Protein AF-I2CQC1-F1 (afdb_monomer)

Radius of gyration: 15.33 Å; Cα contacts (8 Å, |Δi|>4): 199; chains: 1; bounding box: 36×42×45 Å

Foldseek 3Di:
DDDPPPDDDDPDDDPDPPDPFDPQDPDPDKDKDWDFDPPDDPPPDDAQQQQRGWIQIQNACFIHHHRPDGPDRQGGHDDPPKDKAWDADPVQQFIWMDINNHTRDTRDRHDDPPPVVD

Nearest PDB structures (foldseek):
  4uwa-assembly1_B  TM=8.684E-01  e=1.636E-03  Oryctolagus cuniculus
  4uwe-assembly1_A  TM=8.683E-01  e=1.739E-03  Oryctolagus cuniculus
  5f6k-assembly1_A  TM=8.125E-01  e=3.388E-03  Homo sapiens
  5f6l-assembly1_B  TM=8.017E-01  e=7.015E-03  Homo sapiens
  6kiw-assembly1_T  TM=7.794E-01  e=1.073E-02  Homo sapiens

Structure (mmCIF, N/CA/C/O backbone):
data_AF-I2CQC1-F1
#
_entry.id   AF-I2CQC1-F1
#
loop_
_atom_site.group_PDB
_atom_site.id
_atom_site.type_symbol
_atom_site.label_atom_id
_atom_site.label_alt_id
_atom_site.label_comp_id
_atom_site.label_asym_id
_atom_site.label_entity_id
_atom_site.label_seq_id
_atom_site.pdbx_PDB_ins_code
_atom_site.Cartn_x
_atom_site.Cartn_y
_atom_site.Cartn_z
_atom_site.occupancy
_atom_site.B_iso_or_equiv
_atom_site.auth_seq_id
_atom_site.auth_comp_id
_atom_site.auth_asym_id
_atom_site.auth_atom_id
_atom_site.pdbx_PDB_model_num
ATOM 1 N N . GLU A 1 1 ? 22.953 26.248 -0.666 1.00 44.53 1 GLU A N 1
ATOM 2 C CA . GLU A 1 1 ? 21.492 26.273 -0.835 1.00 44.53 1 GLU A CA 1
ATOM 3 C C . GLU A 1 1 ? 21.022 25.052 -0.080 1.00 44.53 1 GLU A C 1
ATOM 5 O O . GLU A 1 1 ? 21.361 23.947 -0.474 1.00 44.53 1 GLU A O 1
ATOM 10 N N . GLU A 1 2 ? 20.550 25.279 1.142 1.00 47.78 2 GLU A N 1
ATOM 11 C CA . GLU A 1 2 ? 20.202 24.222 2.092 1.00 47.78 2 GLU A CA 1
ATOM 12 C C . GLU A 1 2 ? 18.808 23.725 1.708 1.00 47.78 2 GLU A C 1
ATOM 14 O O . GLU A 1 2 ? 17.884 24.528 1.591 1.00 47.78 2 GLU A O 1
ATOM 19 N N . GLU A 1 3 ? 18.699 22.434 1.403 1.00 53.38 3 GLU A N 1
ATOM 20 C CA . GLU A 1 3 ? 17.431 21.786 1.090 1.00 53.38 3 GLU A CA 1
ATOM 21 C C . GLU A 1 3 ? 16.609 21.738 2.381 1.00 53.38 3 GLU A C 1
ATOM 23 O O . GLU A 1 3 ? 17.015 21.133 3.374 1.00 53.38 3 GLU A O 1
ATOM 28 N N . GLU A 1 4 ? 15.490 22.460 2.389 1.00 53.34 4 GLU A N 1
ATOM 29 C CA . GLU A 1 4 ? 14.488 22.364 3.442 1.00 53.34 4 GLU A CA 1
ATOM 30 C C . GLU A 1 4 ? 13.893 20.956 3.362 1.00 53.34 4 GLU A C 1
ATOM 32 O O . GLU A 1 4 ? 13.088 20.680 2.483 1.00 53.34 4 GLU A O 1
ATOM 37 N N . GLU A 1 5 ? 14.327 20.043 4.236 1.00 57.91 5 GLU A N 1
ATOM 38 C CA . GLU A 1 5 ? 13.602 18.795 4.460 1.00 57.91 5 GLU A CA 1
ATOM 39 C C . GLU A 1 5 ? 12.271 19.159 5.120 1.00 57.91 5 GLU A C 1
ATOM 41 O O . GLU A 1 5 ? 12.214 19.526 6.298 1.00 57.91 5 GLU A O 1
ATOM 46 N N . ASP A 1 6 ? 11.200 19.120 4.335 1.00 53.03 6 ASP A N 1
ATOM 47 C CA . ASP A 1 6 ? 9.825 19.327 4.758 1.00 53.03 6 ASP A CA 1
ATOM 48 C C . ASP A 1 6 ? 9.495 18.325 5.875 1.00 53.03 6 ASP A C 1
ATOM 50 O O . ASP A 1 6 ? 9.180 17.156 5.648 1.00 53.03 6 ASP A O 1
ATOM 54 N N . GLY A 1 7 ? 9.639 18.807 7.112 1.00 48.91 7 GLY A N 1
ATOM 55 C CA . GLY A 1 7 ? 9.499 18.062 8.355 1.00 48.91 7 GLY A CA 1
ATOM 56 C C . GLY A 1 7 ? 8.092 17.514 8.543 1.00 48.91 7 GLY A C 1
ATOM 57 O O . GLY A 1 7 ? 7.267 18.096 9.248 1.00 48.91 7 GLY A O 1
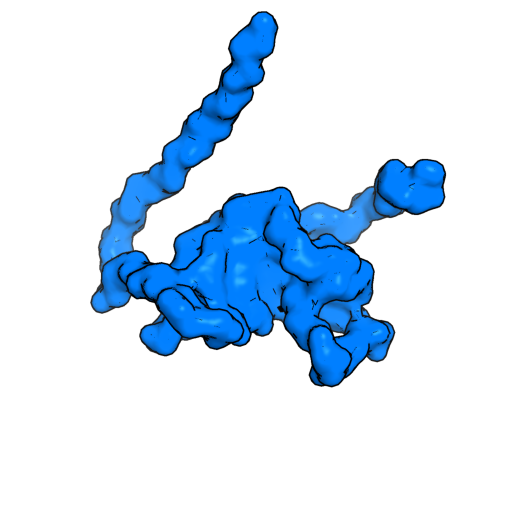ATOM 58 N N . TRP A 1 8 ? 7.824 16.368 7.924 1.00 50.75 8 TRP A N 1
ATOM 59 C CA . TRP A 1 8 ? 6.675 15.541 8.244 1.00 50.75 8 TRP A CA 1
ATOM 60 C C . TRP A 1 8 ? 6.824 15.012 9.673 1.00 50.75 8 TRP A C 1
ATOM 62 O O . TRP A 1 8 ? 7.564 14.062 9.936 1.00 50.75 8 TRP A O 1
ATOM 72 N N . GLU A 1 9 ? 6.110 15.635 10.607 1.00 46.19 9 GLU A N 1
ATOM 73 C CA . GLU A 1 9 ? 5.906 15.075 11.937 1.00 46.19 9 GLU A CA 1
ATOM 74 C C . GLU A 1 9 ? 4.766 14.045 11.875 1.00 46.19 9 GLU A C 1
ATOM 76 O O . GLU A 1 9 ? 3.697 14.344 11.329 1.00 46.19 9 GLU A O 1
ATOM 81 N N . PRO A 1 10 ? 4.953 12.824 12.410 1.00 46.78 10 PRO A N 1
ATOM 82 C CA . PRO A 1 10 ? 3.872 11.853 12.470 1.00 46.78 10 PRO A CA 1
ATOM 83 C C . PRO A 1 10 ? 2.712 12.419 13.305 1.00 46.78 10 PRO A C 1
ATOM 85 O O . PRO A 1 10 ? 2.952 13.158 14.266 1.00 46.78 10 PRO A O 1
ATOM 88 N N . PRO A 1 11 ? 1.451 12.078 12.979 1.00 46.91 11 PRO A N 1
ATOM 89 C CA . PRO A 1 11 ? 0.317 12.514 13.778 1.00 46.91 11 PRO A CA 1
ATOM 90 C C . PRO A 1 11 ? 0.512 12.092 15.243 1.00 46.91 11 PRO A C 1
ATOM 92 O O . PRO A 1 11 ? 1.060 11.013 15.502 1.00 46.91 11 PRO A O 1
ATOM 95 N N . PRO A 1 12 ? 0.069 12.917 16.212 1.00 41.59 12 PRO A N 1
ATOM 96 C CA . PRO A 1 12 ? 0.110 12.534 17.614 1.00 41.59 12 PRO A CA 1
ATOM 97 C C . PRO A 1 12 ? -0.634 11.204 17.778 1.00 41.59 12 PRO A C 1
ATOM 99 O O . PRO A 1 12 ? -1.666 11.017 17.123 1.00 41.59 12 PRO A O 1
ATOM 102 N N . PRO A 1 13 ? -0.135 10.280 18.617 1.00 47.59 13 PRO A N 1
ATOM 103 C CA . PRO A 1 13 ? -0.789 8.997 18.803 1.00 47.59 13 PRO A CA 1
ATOM 104 C C . PRO A 1 13 ? -2.246 9.245 19.204 1.00 47.59 13 PRO A C 1
ATOM 106 O O . PRO A 1 13 ? -2.525 9.936 20.189 1.00 47.59 13 PRO A O 1
ATOM 109 N N . GLY A 1 14 ? -3.172 8.721 18.396 1.00 47.28 14 GLY A N 1
ATOM 110 C CA . GLY A 1 14 ? -4.580 8.620 18.761 1.00 47.28 14 GLY A CA 1
ATOM 111 C C . GLY A 1 14 ? -4.740 7.813 20.055 1.00 47.28 14 GLY A C 1
ATOM 112 O O . GLY A 1 14 ? -3.756 7.257 20.553 1.00 47.28 14 GLY A O 1
ATOM 113 N N . PRO A 1 15 ? -5.952 7.747 20.638 1.00 42.69 15 PRO A N 1
ATOM 114 C CA . PRO A 1 15 ? -6.195 6.894 21.797 1.00 42.69 15 PRO A CA 1
ATOM 115 C C . PRO A 1 15 ? -5.699 5.492 21.457 1.00 42.69 15 PRO A C 1
ATOM 117 O O . PRO A 1 15 ? -6.204 4.879 20.521 1.00 42.69 15 PRO A O 1
ATOM 120 N N . GLU A 1 16 ? -4.651 5.073 22.167 1.00 44.31 16 GLU A N 1
ATOM 121 C CA . GLU A 1 16 ? -3.839 3.904 21.859 1.00 44.31 16 GLU A CA 1
ATOM 122 C C . GLU A 1 16 ? -4.735 2.748 21.409 1.00 44.31 16 GLU A C 1
ATOM 124 O O . GLU A 1 16 ? -5.534 2.216 22.188 1.00 44.31 16 GLU A O 1
ATOM 129 N N . ALA A 1 17 ? -4.602 2.348 20.138 1.00 47.31 17 ALA A N 1
ATOM 130 C CA . ALA A 1 17 ? -4.959 0.992 19.768 1.00 47.31 17 ALA A CA 1
ATOM 131 C C . ALA A 1 17 ? -4.281 0.074 20.806 1.00 47.31 17 ALA A C 1
ATOM 133 O O . ALA A 1 17 ? -3.149 0.357 21.204 1.00 47.31 17 ALA A O 1
ATOM 134 N N . PRO A 1 18 ? -4.936 -0.992 21.294 1.00 44.53 18 PRO A N 1
ATOM 135 C CA . PRO A 1 18 ? -4.476 -1.781 22.448 1.00 44.53 18 PRO A CA 1
ATOM 136 C C . PRO A 1 18 ? -3.109 -2.475 22.263 1.00 44.53 18 PRO A C 1
ATOM 138 O O . PRO A 1 18 ? -2.662 -3.232 23.127 1.00 44.53 18 PRO A O 1
ATOM 141 N N . HIS A 1 19 ? -2.433 -2.213 21.151 1.00 43.06 19 HIS A N 1
ATOM 142 C CA . HIS A 1 19 ? -1.116 -2.679 20.787 1.00 43.06 19 HIS A CA 1
ATOM 143 C C . HIS A 1 19 ? -0.299 -1.432 20.411 1.00 43.06 19 HIS A C 1
ATOM 145 O O . HIS A 1 19 ? -0.637 -0.735 19.458 1.00 43.06 19 HIS A O 1
ATOM 151 N N . GLY A 1 20 ? 0.732 -1.105 21.204 1.00 44.28 20 GLY A N 1
ATOM 152 C CA . GLY A 1 20 ? 1.683 -0.028 20.885 1.00 44.28 20 GLY A CA 1
ATOM 153 C C . GLY A 1 20 ? 2.345 -0.230 19.510 1.00 44.28 20 GLY A C 1
ATOM 154 O O . GLY A 1 20 ? 2.129 -1.271 18.890 1.00 44.28 20 GLY A O 1
ATOM 155 N N . PRO A 1 21 ? 3.159 0.726 19.014 1.00 53.41 21 PRO A N 1
ATOM 156 C CA . PRO A 1 21 ? 3.754 0.617 17.683 1.00 53.41 21 PRO A CA 1
ATOM 157 C C . PRO A 1 21 ? 4.472 -0.727 17.542 1.00 53.41 21 PRO A C 1
ATOM 159 O O . PRO A 1 21 ? 5.292 -1.085 18.395 1.00 53.41 21 PRO A O 1
ATOM 162 N N . ALA A 1 22 ? 4.127 -1.483 16.494 1.00 54.09 22 ALA A N 1
ATOM 163 C CA . ALA A 1 22 ? 4.751 -2.768 16.229 1.00 54.09 22 ALA A CA 1
ATOM 164 C C . AL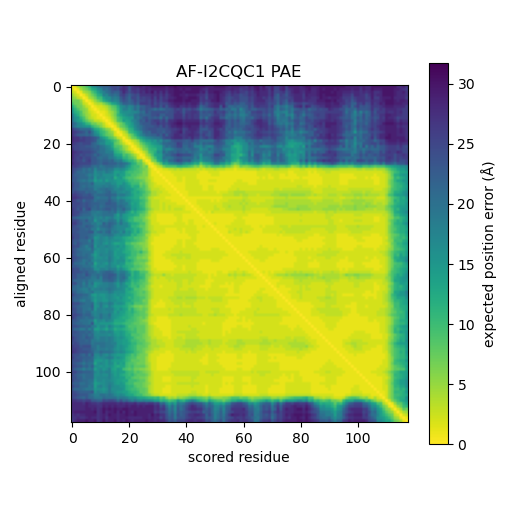A A 1 22 ? 6.279 -2.569 16.189 1.00 54.09 22 ALA A C 1
ATOM 166 O O . ALA A 1 22 ? 6.759 -1.637 15.534 1.00 54.09 22 ALA A O 1
ATOM 167 N N . PRO A 1 23 ? 7.068 -3.379 16.918 1.00 52.88 23 PRO A N 1
ATOM 168 C CA . PRO A 1 23 ? 8.516 -3.250 16.882 1.00 52.88 23 PRO A CA 1
ATOM 169 C C . PRO A 1 23 ? 9.006 -3.444 15.444 1.00 52.88 23 PRO A C 1
ATOM 171 O O . PRO A 1 23 ? 8.545 -4.357 14.758 1.00 52.88 23 PRO A O 1
ATOM 174 N N . LEU A 1 24 ? 9.956 -2.607 15.006 1.00 51.78 24 LEU A N 1
ATOM 175 C CA . LEU A 1 24 ? 10.655 -2.792 13.731 1.00 51.78 24 LEU A CA 1
ATOM 176 C C . LEU A 1 24 ? 11.147 -4.237 13.656 1.00 51.78 24 LEU A C 1
ATOM 178 O O . LEU A 1 24 ? 11.863 -4.686 14.552 1.00 51.78 24 LEU A O 1
ATOM 182 N N . ASN A 1 25 ? 10.732 -4.974 12.628 1.00 51.12 25 ASN A N 1
ATOM 183 C CA . ASN A 1 25 ? 11.083 -6.377 12.491 1.00 51.12 25 ASN A CA 1
ATOM 184 C C . ASN A 1 25 ? 12.544 -6.490 12.009 1.00 51.12 25 ASN A C 1
ATOM 186 O O . ASN A 1 25 ? 12.819 -6.153 10.862 1.00 51.12 25 ASN A O 1
ATOM 190 N N . PRO A 1 26 ? 13.500 -6.974 12.829 1.00 45.62 26 PRO A N 1
ATOM 191 C CA . PRO A 1 26 ? 14.897 -7.103 12.409 1.00 45.62 26 PRO A CA 1
ATOM 192 C C . PRO A 1 26 ? 15.127 -8.287 11.453 1.00 45.62 26 PRO A C 1
ATOM 194 O O . PRO A 1 26 ? 16.255 -8.527 11.025 1.00 45.62 26 PRO A O 1
ATOM 197 N N . SER A 1 27 ? 14.085 -9.067 11.147 1.00 53.59 27 SER A N 1
ATOM 198 C CA . SER A 1 27 ? 14.122 -10.111 10.124 1.00 53.59 27 SER A CA 1
ATOM 199 C C . SER A 1 27 ? 13.606 -9.566 8.791 1.00 53.59 27 SER A C 1
ATOM 201 O O . SER A 1 27 ? 12.670 -8.775 8.787 1.00 53.59 27 SER A O 1
ATOM 203 N N . ASN A 1 28 ? 14.153 -10.046 7.664 1.00 62.53 28 ASN A N 1
ATOM 204 C CA . ASN A 1 28 ? 13.677 -9.793 6.285 1.00 62.53 28 ASN A CA 1
ATOM 205 C C . ASN A 1 28 ? 12.237 -10.308 6.015 1.00 62.53 28 ASN A C 1
ATOM 207 O O . ASN A 1 28 ? 11.883 -10.646 4.888 1.00 62.53 28 ASN A O 1
ATOM 211 N N . ASN A 1 29 ? 11.408 -10.442 7.047 1.00 83.00 29 ASN A N 1
ATOM 212 C CA . ASN A 1 29 ? 10.041 -10.908 6.949 1.00 83.00 29 ASN A CA 1
ATOM 213 C C . ASN A 1 29 ? 9.132 -9.690 6.778 1.00 83.00 29 ASN A C 1
ATOM 215 O O . ASN A 1 29 ? 8.852 -8.972 7.740 1.00 83.00 29 ASN A O 1
ATOM 219 N N . CYS A 1 30 ? 8.667 -9.495 5.550 1.00 91.44 30 CYS A N 1
ATOM 220 C CA . CYS A 1 30 ? 7.689 -8.481 5.194 1.00 91.44 30 CYS A CA 1
ATOM 221 C C . CYS A 1 30 ? 6.372 -9.150 4.784 1.00 91.44 30 CYS A C 1
ATOM 223 O O . CYS A 1 30 ? 6.357 -10.166 4.082 1.00 91.44 30 CYS A O 1
ATOM 225 N N . VAL A 1 31 ? 5.261 -8.569 5.224 1.00 95.88 31 VAL A N 1
ATOM 226 C CA . VAL A 1 31 ? 3.929 -8.797 4.669 1.00 95.88 31 VAL A CA 1
ATOM 227 C C . VAL A 1 31 ? 3.555 -7.545 3.885 1.00 95.88 31 VAL A C 1
ATOM 229 O O . VAL A 1 31 ? 3.736 -6.430 4.364 1.00 95.88 31 VAL A O 1
ATOM 232 N N . ALA A 1 32 ? 3.018 -7.727 2.682 1.00 97.25 32 ALA A N 1
ATOM 233 C CA . ALA A 1 32 ? 2.517 -6.634 1.863 1.00 97.25 32 ALA A CA 1
ATOM 234 C C . ALA A 1 32 ? 1.038 -6.860 1.542 1.00 97.25 32 ALA A C 1
ATOM 236 O O . ALA A 1 32 ? 0.642 -7.954 1.132 1.00 97.25 32 ALA A O 1
ATOM 237 N N . VAL A 1 33 ? 0.228 -5.817 1.708 1.00 98.31 33 VAL A N 1
ATOM 238 C CA . VAL A 1 33 ? -1.204 -5.813 1.379 1.00 98.31 33 VAL A CA 1
ATOM 239 C C . VAL A 1 33 ? -1.438 -4.799 0.268 1.00 98.31 33 VAL A C 1
ATOM 241 O O . VAL A 1 33 ? -0.881 -3.703 0.304 1.00 98.31 33 VAL A O 1
ATOM 244 N N . GLY A 1 34 ? -2.233 -5.153 -0.742 1.00 97.81 34 GLY A N 1
ATOM 245 C CA . GLY A 1 34 ? -2.306 -4.351 -1.955 1.00 97.81 34 GLY A CA 1
ATOM 246 C C . GLY A 1 34 ? -3.333 -4.795 -2.985 1.00 97.81 34 GLY A C 1
ATOM 247 O O . GLY A 1 34 ? -4.081 -5.751 -2.787 1.00 97.81 34 GLY A O 1
ATOM 248 N N . LEU A 1 35 ? -3.320 -4.084 -4.110 1.00 97.25 35 LEU A N 1
ATOM 249 C CA . LEU A 1 35 ? -4.095 -4.388 -5.309 1.00 97.25 35 LEU A CA 1
ATOM 250 C C . LEU A 1 35 ? -3.137 -4.772 -6.429 1.00 97.25 35 LEU A C 1
ATOM 252 O O . LEU A 1 35 ? -2.075 -4.170 -6.583 1.00 97.25 35 LEU A O 1
ATOM 256 N N . ALA A 1 36 ? -3.539 -5.741 -7.239 1.00 96.69 36 ALA A N 1
ATOM 257 C CA . ALA A 1 36 ? -2.792 -6.175 -8.405 1.00 96.69 36 ALA A CA 1
ATOM 258 C C . ALA A 1 36 ? -3.751 -6.450 -9.564 1.00 96.69 36 ALA A C 1
ATOM 260 O O . ALA A 1 36 ? -4.888 -6.882 -9.358 1.00 96.69 36 ALA A O 1
ATOM 261 N N . SER A 1 37 ? -3.292 -6.199 -10.786 1.00 95.12 37 SER A N 1
ATOM 262 C CA . SER A 1 37 ? -3.978 -6.685 -11.983 1.00 95.12 37 SER A CA 1
ATOM 263 C C . SER A 1 37 ? -3.639 -8.159 -12.240 1.00 95.12 37 SER A C 1
ATOM 265 O O . SER A 1 37 ? -2.720 -8.714 -11.640 1.00 95.12 37 SER A O 1
ATOM 267 N N . GLY A 1 38 ? -4.338 -8.786 -13.189 1.00 95.56 38 GLY A N 1
ATOM 268 C CA . GLY A 1 38 ? -4.073 -10.175 -13.578 1.00 95.56 38 GLY A CA 1
ATOM 269 C C . GLY A 1 38 ? -2.679 -10.432 -14.169 1.00 95.56 38 GLY A C 1
ATOM 270 O O . GLY A 1 38 ? -2.301 -11.589 -14.308 1.00 95.56 38 GLY A O 1
ATOM 271 N N . ASN A 1 39 ? -1.916 -9.384 -14.499 1.00 95.12 39 ASN A N 1
ATOM 272 C CA . ASN A 1 39 ? -0.568 -9.506 -15.060 1.00 95.12 39 ASN A CA 1
ATOM 273 C C . ASN A 1 39 ? 0.528 -9.639 -13.990 1.00 95.12 39 ASN A C 1
ATOM 275 O O . ASN A 1 39 ? 1.690 -9.827 -14.345 1.00 95.12 39 ASN A O 1
ATOM 279 N N . PHE A 1 40 ? 0.183 -9.524 -12.707 1.00 96.19 40 PHE A N 1
ATOM 280 C CA . PHE A 1 40 ? 1.166 -9.543 -11.631 1.00 96.19 40 PHE A CA 1
ATOM 281 C C . PHE A 1 40 ? 1.826 -10.927 -11.474 1.00 96.19 40 PHE A C 1
ATOM 283 O O . PHE A 1 40 ? 1.114 -11.933 -11.377 1.00 96.19 40 PHE A O 1
ATOM 290 N N . PRO A 1 41 ? 3.171 -11.008 -11.421 1.00 93.81 41 PRO A N 1
ATOM 291 C CA . PRO A 1 41 ? 3.875 -12.266 -11.196 1.00 93.81 41 PRO A CA 1
ATOM 292 C C . PRO A 1 41 ? 3.646 -12.775 -9.767 1.00 93.81 41 PRO A C 1
ATOM 294 O O . PRO A 1 41 ? 3.979 -12.111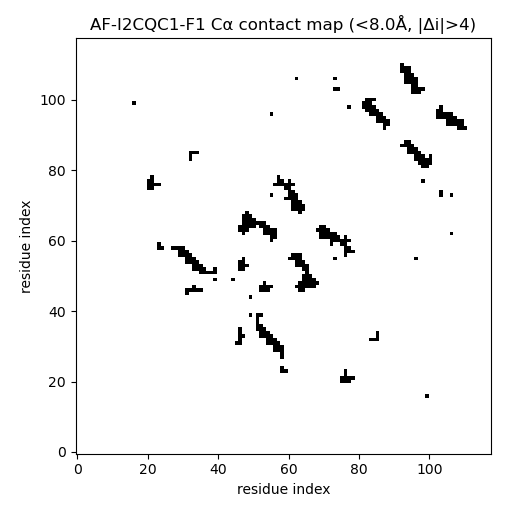 -8.792 1.00 93.81 41 PRO A O 1
ATOM 297 N N . LEU A 1 42 ? 3.110 -13.991 -9.637 1.00 94.25 42 LEU A N 1
ATOM 298 C CA . LEU A 1 42 ? 2.781 -14.586 -8.333 1.00 94.25 42 LEU A CA 1
ATOM 299 C C . LEU A 1 42 ? 3.997 -15.136 -7.567 1.00 94.25 42 LEU A C 1
ATOM 301 O O . LEU A 1 42 ? 3.875 -15.476 -6.393 1.00 94.25 42 LEU A O 1
ATOM 305 N N . GLU A 1 43 ? 5.158 -15.244 -8.216 1.00 93.81 43 GLU A N 1
ATOM 306 C CA . GLU A 1 43 ? 6.384 -15.798 -7.637 1.00 93.81 43 GLU A CA 1
ATOM 307 C C . GLU A 1 43 ? 7.539 -14.804 -7.763 1.00 93.81 43 GLU A C 1
ATOM 309 O O . GLU A 1 43 ? 7.709 -14.173 -8.802 1.00 93.81 43 GLU A O 1
ATOM 314 N N . GLY A 1 44 ? 8.360 -14.689 -6.716 1.00 90.25 44 GLY A N 1
ATOM 315 C CA . GLY A 1 44 ? 9.578 -13.869 -6.723 1.00 90.25 44 GLY A CA 1
ATOM 316 C C . GLY A 1 44 ? 9.369 -12.362 -6.528 1.00 90.25 44 GLY A C 1
ATOM 317 O O . GLY A 1 44 ? 10.356 -11.642 -6.407 1.00 90.25 44 GLY A O 1
ATOM 318 N N . TYR A 1 45 ? 8.121 -11.892 -6.446 1.00 94.69 45 TYR A N 1
ATOM 319 C CA . TYR A 1 45 ? 7.774 -10.481 -6.257 1.00 94.69 45 TYR A CA 1
ATOM 320 C C . TYR A 1 45 ? 6.808 -10.295 -5.089 1.00 94.69 45 TYR A C 1
ATOM 322 O O . TYR A 1 45 ? 5.894 -11.094 -4.885 1.00 94.69 45 TYR A O 1
ATOM 330 N N . MET A 1 46 ? 6.978 -9.199 -4.351 1.00 96.12 46 MET A N 1
ATOM 331 C CA . MET A 1 46 ? 5.951 -8.709 -3.435 1.00 96.12 46 MET A CA 1
ATOM 332 C C . MET A 1 46 ? 5.000 -7.757 -4.174 1.00 96.12 46 MET A C 1
ATOM 334 O O . MET A 1 46 ? 5.436 -7.055 -5.091 1.00 96.12 46 MET A O 1
ATOM 338 N N . PRO A 1 47 ? 3.713 -7.678 -3.787 1.00 97.69 47 PRO A N 1
ATOM 339 C CA . PRO A 1 47 ? 2.833 -6.610 -4.250 1.00 97.69 47 PRO A CA 1
ATOM 340 C C . PRO A 1 47 ? 3.512 -5.238 -4.126 1.00 97.69 47 PRO A C 1
ATOM 342 O O . PRO A 1 47 ? 4.171 -4.951 -3.127 1.00 97.69 47 PRO A O 1
ATOM 345 N N . GLY A 1 48 ? 3.374 -4.396 -5.147 1.00 97.31 48 GLY A N 1
ATOM 346 C CA . GLY A 1 48 ? 4.041 -3.097 -5.254 1.00 97.31 48 GLY A CA 1
ATOM 347 C C . GLY A 1 48 ? 5.422 -3.135 -5.921 1.00 97.31 48 GLY A C 1
ATOM 348 O O . GLY A 1 48 ? 5.896 -2.082 -6.336 1.00 97.31 48 GLY A O 1
ATOM 349 N N . TRP A 1 49 ? 6.052 -4.305 -6.090 1.00 96.69 49 TRP A N 1
ATOM 350 C CA . TRP A 1 49 ? 7.374 -4.421 -6.734 1.00 96.69 49 TRP A CA 1
ATOM 351 C C . TRP A 1 49 ? 7.342 -4.495 -8.260 1.00 96.69 49 TRP A C 1
ATOM 353 O O . TRP A 1 49 ? 8.392 -4.543 -8.897 1.00 96.69 49 TRP A O 1
ATOM 36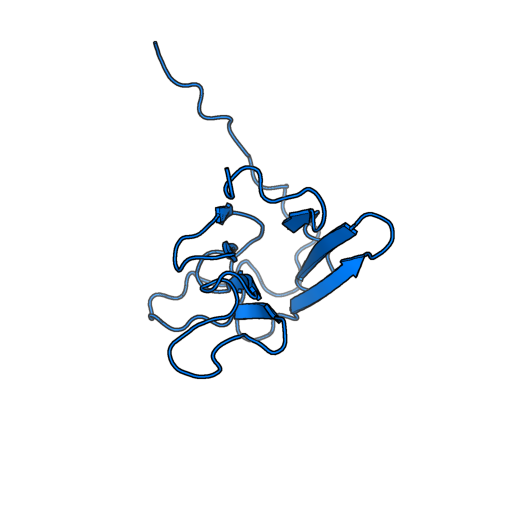3 N N . ASP A 1 50 ? 6.146 -4.501 -8.836 1.00 96.25 50 ASP A N 1
ATOM 364 C CA . ASP A 1 50 ? 5.907 -4.540 -10.272 1.00 96.25 50 ASP A CA 1
ATOM 365 C C . ASP A 1 50 ? 4.846 -3.501 -10.661 1.00 96.25 50 ASP A C 1
ATOM 367 O O . ASP A 1 50 ? 3.966 -3.162 -9.857 1.00 96.25 50 ASP A O 1
ATOM 371 N N . ALA A 1 51 ? 4.919 -3.005 -11.901 1.00 95.12 51 ALA A N 1
ATOM 372 C CA . ALA A 1 51 ? 4.052 -1.947 -12.433 1.00 95.12 51 ALA A CA 1
ATOM 373 C C . ALA A 1 51 ? 2.566 -2.324 -12.421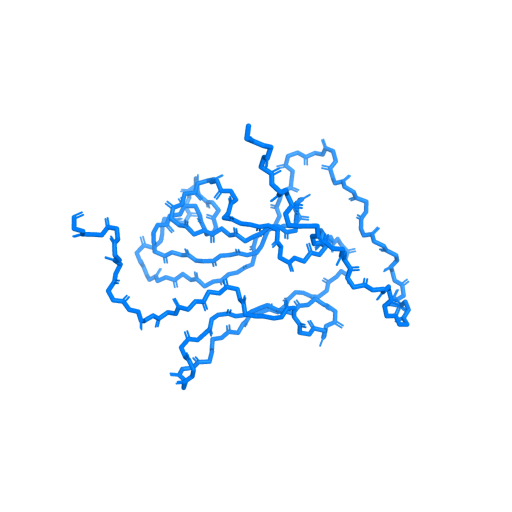 1.00 95.12 51 ALA A C 1
ATOM 375 O O . ALA A 1 51 ? 1.694 -1.459 -12.398 1.00 95.12 51 ALA A O 1
ATOM 376 N N . SER A 1 52 ? 2.254 -3.616 -12.377 1.00 96.19 52 SER A N 1
ATOM 377 C CA . SER A 1 52 ? 0.885 -4.113 -12.334 1.00 96.19 52 SER A CA 1
ATOM 378 C C . SER A 1 52 ? 0.272 -4.165 -10.925 1.00 96.19 52 SER A C 1
ATOM 380 O O . SER A 1 52 ? -0.821 -4.719 -10.766 1.00 96.19 52 SER A O 1
ATOM 382 N N . SER A 1 53 ? 0.940 -3.606 -9.904 1.00 97.75 53 SER A N 1
ATOM 383 C CA . SER A 1 53 ? 0.514 -3.699 -8.500 1.00 97.75 53 SER A CA 1
ATOM 384 C C . SER A 1 53 ? 0.846 -2.469 -7.641 1.00 97.75 53 SER A C 1
ATOM 386 O O . SER A 1 53 ? 1.776 -1.718 -7.930 1.00 97.75 53 SER A O 1
ATOM 388 N N . TYR A 1 54 ? 0.094 -2.293 -6.554 1.00 98.38 54 TYR A N 1
ATOM 389 C CA . TYR A 1 54 ? 0.262 -1.253 -5.530 1.00 98.38 54 TYR A CA 1
ATOM 390 C C . TYR A 1 54 ? 0.173 -1.894 -4.151 1.00 98.38 54 TYR A C 1
ATOM 392 O O . TYR A 1 54 ? -0.712 -2.727 -3.947 1.00 98.38 54 TYR A O 1
ATOM 400 N N . ALA A 1 55 ? 1.014 -1.499 -3.196 1.00 98.44 55 ALA A N 1
ATOM 401 C CA . ALA A 1 55 ? 0.988 -2.117 -1.870 1.00 98.44 55 ALA A CA 1
ATOM 402 C C . ALA A 1 55 ? 1.474 -1.225 -0.731 1.00 98.44 55 ALA A C 1
ATOM 404 O O . ALA A 1 55 ? 2.185 -0.250 -0.957 1.00 98.44 55 ALA A O 1
ATOM 405 N N . PHE A 1 56 ? 1.111 -1.627 0.484 1.00 98.62 56 PHE A N 1
ATOM 406 C CA . PHE A 1 56 ? 1.589 -1.126 1.769 1.00 98.62 56 PHE A CA 1
ATOM 407 C C . PHE A 1 56 ? 2.361 -2.244 2.483 1.00 98.62 56 PHE A C 1
ATOM 409 O O . PHE A 1 56 ? 1.839 -3.355 2.613 1.00 98.62 56 PHE A O 1
ATOM 416 N N . HIS A 1 57 ? 3.600 -1.981 2.897 1.00 97.88 57 HIS A N 1
ATOM 417 C CA . HIS A 1 57 ? 4.552 -2.979 3.405 1.00 97.88 57 HIS A CA 1
ATOM 418 C C . HIS A 1 57 ? 4.731 -2.867 4.922 1.00 97.88 57 HIS A C 1
ATOM 420 O O . HIS A 1 57 ? 4.749 -1.773 5.489 1.00 97.88 57 HIS A O 1
ATOM 426 N N . SER A 1 58 ? 4.809 -4.021 5.583 1.00 96.62 58 SER A N 1
ATOM 427 C CA . SER A 1 58 ? 4.752 -4.132 7.043 1.00 96.62 58 SER A CA 1
ATOM 428 C C . SER A 1 58 ? 6.048 -3.773 7.752 1.00 96.62 58 SER A C 1
ATOM 430 O O . SER A 1 58 ? 6.016 -3.360 8.906 1.00 96.62 58 SER A O 1
ATOM 432 N N . ASP A 1 59 ? 7.182 -4.002 7.097 1.00 94.31 59 ASP A N 1
ATOM 433 C CA . ASP A 1 59 ? 8.521 -3.868 7.666 1.00 94.31 59 ASP A CA 1
ATOM 434 C C . ASP A 1 59 ? 8.908 -2.407 7.898 1.00 94.31 59 ASP A C 1
ATOM 436 O O . ASP A 1 59 ? 9.577 -2.100 8.886 1.00 94.31 59 ASP A O 1
ATOM 440 N N . ASP A 1 60 ? 8.451 -1.509 7.025 1.00 93.38 60 ASP A N 1
ATOM 441 C CA . ASP A 1 60 ? 8.860 -0.109 7.041 1.00 93.38 60 ASP A CA 1
ATOM 442 C C . ASP A 1 60 ? 7.709 0.909 7.008 1.00 93.38 60 ASP A C 1
ATOM 444 O O . ASP A 1 60 ? 7.973 2.115 7.040 1.00 93.38 60 ASP A O 1
ATOM 448 N N . GLY A 1 61 ? 6.451 0.454 6.950 1.00 96.06 61 GLY A N 1
ATOM 449 C CA . GLY A 1 61 ? 5.288 1.344 6.874 1.00 96.06 61 GLY A CA 1
ATOM 450 C C . GLY A 1 61 ? 5.243 2.171 5.579 1.00 96.06 61 GLY A C 1
ATOM 451 O O . GLY A 1 61 ? 4.637 3.250 5.515 1.00 96.06 61 GLY A O 1
ATOM 452 N N . GLY A 1 62 ? 5.918 1.699 4.535 1.00 97.44 62 GLY A N 1
ATOM 453 C CA . GLY A 1 62 ? 5.997 2.331 3.232 1.00 97.44 62 GLY A CA 1
ATOM 454 C C . GLY A 1 62 ? 4.969 1.805 2.245 1.00 97.44 62 GLY A C 1
ATOM 455 O O . GLY A 1 62 ? 4.448 0.697 2.365 1.00 97.44 62 GLY A O 1
ATOM 456 N N . ILE A 1 63 ? 4.709 2.604 1.215 1.00 98.44 63 ILE A N 1
ATOM 457 C CA . ILE A 1 63 ? 3.934 2.179 0.046 1.00 98.44 63 ILE A CA 1
ATOM 458 C C . ILE A 1 63 ? 4.823 2.027 -1.185 1.00 98.44 63 ILE A C 1
ATOM 460 O O . ILE A 1 63 ? 5.797 2.760 -1.371 1.00 98.44 63 ILE A O 1
ATOM 464 N N . PHE A 1 64 ? 4.467 1.065 -2.030 1.00 98.25 64 PHE A N 1
ATOM 465 C CA . PHE A 1 64 ? 5.280 0.568 -3.135 1.00 98.25 64 PHE A CA 1
ATOM 466 C C . PHE A 1 64 ? 4.433 0.437 -4.403 1.00 98.25 64 PHE A C 1
ATOM 468 O O . PHE A 1 64 ? 3.266 0.037 -4.345 1.00 98.25 64 PHE A O 1
ATOM 475 N N . HIS A 1 65 ? 5.028 0.783 -5.543 1.00 97.62 65 HIS A N 1
ATOM 476 C CA . HIS A 1 65 ? 4.447 0.613 -6.873 1.00 97.62 65 HIS A CA 1
ATOM 477 C C . HIS A 1 65 ? 5.556 0.571 -7.930 1.00 97.62 65 HIS A C 1
ATOM 479 O O . HIS A 1 65 ? 6.462 1.408 -7.909 1.00 97.62 65 HIS A O 1
ATOM 485 N N . GLY A 1 66 ? 5.474 -0.369 -8.874 1.00 95.44 66 GLY A N 1
ATOM 486 C CA . GLY A 1 66 ? 6.373 -0.430 -10.029 1.00 95.44 66 GLY A CA 1
ATOM 487 C C . GLY A 1 66 ? 7.755 -1.014 -9.763 1.00 95.44 66 GLY A C 1
ATOM 488 O O . GLY A 1 66 ? 8.347 -1.589 -10.671 1.00 95.44 66 GLY A O 1
ATOM 489 N N . THR A 1 67 ? 8.281 -0.869 -8.547 1.00 93.31 67 THR A N 1
ATOM 490 C CA . THR A 1 67 ? 9.662 -1.231 -8.214 1.00 93.31 67 THR A CA 1
ATOM 491 C C . THR A 1 67 ? 9.773 -1.757 -6.788 1.00 93.31 67 THR A C 1
ATOM 493 O O . THR A 1 67 ? 8.936 -1.465 -5.936 1.00 93.31 67 THR A O 1
ATOM 496 N N . GLY A 1 68 ? 10.861 -2.474 -6.496 1.00 92.88 68 GLY A N 1
ATOM 497 C CA . GLY A 1 68 ? 11.226 -2.885 -5.135 1.00 92.88 68 GLY A C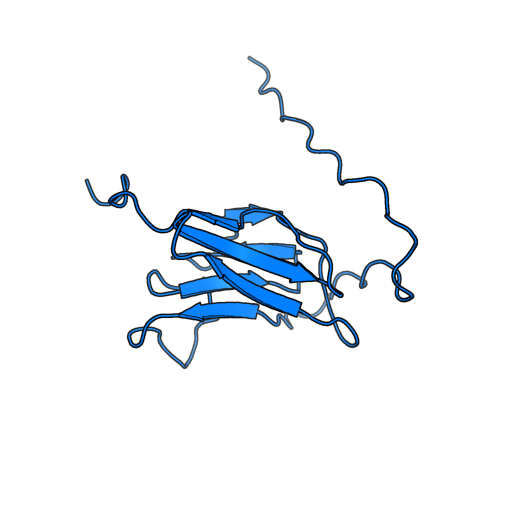A 1
ATOM 498 C C . GLY A 1 68 ? 11.638 -1.744 -4.196 1.00 92.88 68 GLY A C 1
ATOM 499 O O . GLY A 1 68 ? 12.145 -2.010 -3.111 1.00 92.88 68 GLY A O 1
ATOM 500 N N . ILE A 1 69 ? 11.479 -0.484 -4.611 1.00 93.88 69 ILE A N 1
ATOM 501 C CA . ILE A 1 69 ? 11.892 0.700 -3.861 1.00 93.88 69 ILE A CA 1
ATOM 502 C C . ILE A 1 69 ? 10.647 1.390 -3.304 1.00 93.88 69 ILE A C 1
ATOM 504 O O . ILE A 1 69 ? 9.678 1.644 -4.023 1.00 93.88 69 ILE A O 1
ATOM 508 N N . LYS A 1 70 ? 10.695 1.713 -2.009 1.00 96.19 70 LYS A N 1
ATOM 509 C CA . LYS A 1 70 ? 9.650 2.463 -1.311 1.00 96.19 70 LYS A CA 1
ATOM 510 C C . LYS A 1 70 ? 9.404 3.793 -2.014 1.00 96.19 70 LYS A C 1
ATOM 512 O O . LYS A 1 70 ? 10.337 4.565 -2.213 1.00 96.19 70 LYS A O 1
ATOM 517 N N . VAL A 1 71 ? 8.145 4.079 -2.334 1.00 96.94 71 VAL A N 1
ATOM 518 C CA . VAL A 1 71 ? 7.749 5.365 -2.925 1.00 96.94 71 VAL A CA 1
ATOM 519 C C . VAL A 1 71 ? 7.808 6.461 -1.866 1.00 96.94 71 VAL A C 1
ATOM 521 O O . VAL A 1 71 ? 8.387 7.515 -2.101 1.00 96.94 71 VAL A O 1
ATOM 524 N N . ARG A 1 72 ? 7.196 6.212 -0.702 1.00 96.94 72 ARG A N 1
ATOM 525 C CA . ARG A 1 72 ? 7.256 7.077 0.486 1.00 96.94 72 ARG A CA 1
ATOM 526 C C . ARG A 1 72 ? 6.798 6.327 1.734 1.00 96.94 72 ARG A C 1
ATOM 528 O O . ARG A 1 72 ? 6.123 5.300 1.625 1.00 96.94 72 ARG A O 1
ATOM 535 N N . TYR A 1 73 ? 7.123 6.871 2.903 1.00 96.44 73 TYR A N 1
ATOM 536 C CA . TYR A 1 73 ? 6.440 6.510 4.145 1.00 96.44 73 TYR A CA 1
ATOM 537 C C . TYR A 1 73 ? 4.969 6.911 4.065 1.00 96.44 73 TYR A C 1
ATOM 539 O O . TYR A 1 73 ? 4.622 7.923 3.450 1.00 96.44 73 TYR A O 1
ATOM 547 N N . TYR A 1 74 ? 4.105 6.095 4.652 1.00 97.38 74 TYR A N 1
ATOM 548 C CA . TYR A 1 74 ? 2.663 6.277 4.523 1.00 97.38 74 TYR A CA 1
ATOM 549 C C . TYR A 1 74 ? 1.907 5.977 5.818 1.00 97.38 74 TYR A C 1
ATOM 551 O O . TYR A 1 74 ? 0.975 6.698 6.156 1.00 97.38 74 TYR A O 1
ATOM 559 N N . GLY A 1 75 ? 2.335 4.966 6.569 1.00 95.19 75 GLY A N 1
ATOM 560 C CA . GLY A 1 75 ? 1.802 4.658 7.892 1.00 95.19 75 GLY A CA 1
ATOM 561 C C . GLY A 1 75 ? 2.886 4.089 8.797 1.00 95.19 75 GLY A C 1
ATOM 562 O O . GLY A 1 75 ? 4.049 4.001 8.407 1.00 95.19 75 GLY A O 1
ATOM 563 N N . SER A 1 76 ? 2.508 3.686 10.005 1.00 95.50 76 SER A N 1
ATOM 564 C CA . SER A 1 76 ? 3.414 2.930 10.871 1.00 95.50 76 SER A CA 1
ATOM 565 C C . SER A 1 76 ? 3.627 1.507 10.331 1.00 95.50 76 SER A C 1
ATOM 567 O O . SER A 1 76 ? 2.718 0.955 9.701 1.00 95.50 76 SER A O 1
ATOM 569 N N . PRO A 1 77 ? 4.789 0.886 10.605 1.00 95.94 77 PRO A N 1
ATOM 570 C CA . PRO A 1 77 ? 4.972 -0.557 10.464 1.00 95.94 77 PRO A CA 1
ATOM 571 C C . PRO A 1 77 ? 3.865 -1.338 11.186 1.00 95.94 77 PRO A C 1
ATOM 573 O O . PRO A 1 77 ? 3.317 -0.864 12.186 1.00 95.94 77 PRO A O 1
ATOM 576 N N . TYR A 1 78 ? 3.556 -2.537 10.696 1.00 95.31 78 TYR A N 1
ATOM 577 C CA . TYR A 1 78 ? 2.489 -3.388 11.233 1.00 95.31 78 TYR A CA 1
ATOM 578 C C . TYR A 1 78 ? 2.935 -4.848 11.348 1.00 95.31 78 TYR A C 1
ATOM 580 O O . TYR A 1 78 ? 3.929 -5.264 10.751 1.00 95.31 78 TYR A O 1
ATOM 588 N N . GLY A 1 79 ? 2.218 -5.648 12.134 1.00 95.19 79 GLY A N 1
ATOM 589 C CA . GLY A 1 79 ? 2.638 -7.012 12.437 1.00 95.19 79 GLY A CA 1
ATOM 590 C C . GLY A 1 79 ? 1.541 -7.916 13.000 1.00 95.19 79 GLY A C 1
ATOM 591 O O . GLY A 1 79 ? 0.349 -7.667 12.818 1.00 95.19 79 GLY A O 1
ATOM 592 N N . PRO A 1 80 ? 1.927 -9.028 13.653 1.00 94.75 80 PRO A N 1
ATOM 593 C CA . PRO A 1 80 ? 0.974 -9.977 14.215 1.00 94.75 80 PRO A CA 1
ATOM 594 C C . PRO A 1 80 ? -0.015 -9.304 15.176 1.00 94.75 80 PRO A C 1
ATOM 596 O O . PRO A 1 80 ? 0.389 -8.714 16.172 1.00 94.75 80 PRO A O 1
ATOM 599 N N . GLY A 1 81 ? -1.310 -9.453 14.894 1.00 94.69 81 GLY A N 1
ATOM 600 C CA . GLY A 1 81 ? -2.398 -8.859 15.678 1.00 94.69 81 GLY A CA 1
ATOM 601 C C . GLY A 1 81 ? -3.023 -7.623 15.031 1.00 94.69 81 GLY A C 1
ATOM 602 O O . GLY A 1 81 ? -4.185 -7.338 15.313 1.00 94.69 81 GLY A O 1
ATOM 603 N N . ASP A 1 82 ? -2.312 -6.959 14.118 1.00 97.06 82 ASP A N 1
ATOM 604 C CA . ASP A 1 82 ? -2.855 -5.828 13.371 1.00 97.06 82 ASP A CA 1
ATOM 605 C C . ASP A 1 82 ? -3.818 -6.277 12.265 1.00 97.06 82 ASP A C 1
ATOM 607 O O . ASP A 1 82 ? -3.652 -7.325 11.632 1.00 97.06 82 ASP A O 1
ATOM 611 N N . VAL A 1 83 ? -4.819 -5.440 11.994 1.00 98.12 83 VAL A N 1
ATOM 612 C CA . VAL A 1 83 ? -5.765 -5.616 10.887 1.00 98.12 83 VAL A CA 1
ATOM 613 C C . VAL A 1 83 ? -5.489 -4.568 9.819 1.00 98.12 83 VAL A C 1
ATOM 615 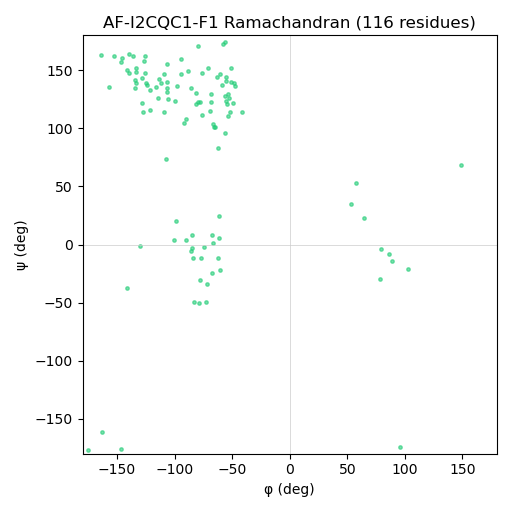O O . VAL A 1 83 ? -5.712 -3.378 10.041 1.00 98.12 83 VAL A O 1
ATOM 618 N N . VAL A 1 84 ? -5.054 -5.012 8.639 1.00 98.50 84 VAL A N 1
ATOM 619 C CA . VAL A 1 84 ? -4.759 -4.133 7.500 1.00 98.50 84 VAL A CA 1
ATOM 620 C C . VAL A 1 84 ? -5.851 -4.242 6.444 1.00 98.50 84 VAL A C 1
ATOM 622 O O . VAL A 1 84 ? -6.163 -5.334 5.967 1.00 98.50 84 VAL A O 1
ATOM 625 N N . GLY A 1 85 ? -6.428 -3.104 6.068 1.00 98.50 85 GLY A N 1
ATOM 626 C CA . GLY A 1 85 ? -7.374 -2.990 4.962 1.00 98.50 85 GLY A CA 1
ATOM 627 C C . GLY A 1 85 ? -6.757 -2.302 3.748 1.00 98.50 85 GLY A C 1
ATOM 628 O O . GLY A 1 85 ? -5.824 -1.511 3.862 1.00 98.50 85 GLY A O 1
ATOM 629 N N . CYS A 1 86 ? -7.311 -2.582 2.572 1.00 98.44 86 CYS A N 1
ATOM 630 C CA . CYS A 1 86 ? -6.977 -1.916 1.317 1.00 98.44 86 CYS A CA 1
ATOM 631 C C . CYS A 1 86 ? -8.274 -1.562 0.585 1.00 98.44 86 CYS A C 1
ATOM 633 O O . CYS A 1 86 ? -9.190 -2.385 0.518 1.00 98.44 86 CYS A O 1
ATOM 635 N N . GLY A 1 87 ? -8.360 -0.343 0.059 1.00 97.69 87 GLY A N 1
ATOM 636 C CA . GLY A 1 87 ? -9.532 0.160 -0.645 1.00 97.69 87 GLY A CA 1
ATOM 637 C C . GLY A 1 87 ? -9.175 0.863 -1.950 1.00 97.69 87 GLY A C 1
ATOM 638 O O . GLY A 1 87 ? -8.119 1.482 -2.071 1.00 97.69 87 GLY A O 1
ATOM 639 N N . LEU A 1 88 ? -10.090 0.771 -2.918 1.00 96.69 88 LEU A N 1
ATOM 640 C CA . LEU A 1 88 ? -10.078 1.523 -4.171 1.00 96.69 88 LEU A CA 1
ATOM 641 C C . LEU A 1 88 ? -11.370 2.334 -4.266 1.00 96.69 88 LEU A C 1
ATOM 643 O O . LEU A 1 88 ? -12.460 1.766 -4.370 1.00 96.69 88 LEU A O 1
ATOM 647 N N . ASP A 1 89 ? -11.247 3.655 -4.264 1.00 95.88 89 ASP A N 1
ATOM 648 C CA . ASP A 1 89 ? -12.349 4.553 -4.586 1.00 95.88 89 ASP A CA 1
ATOM 649 C C . ASP A 1 89 ? -12.345 4.825 -6.096 1.00 95.88 89 ASP A C 1
ATOM 651 O O . ASP A 1 89 ? -11.492 5.537 -6.627 1.00 95.88 89 ASP A O 1
ATOM 655 N N . TYR A 1 90 ? -13.319 4.258 -6.809 1.00 92.81 90 TYR A N 1
ATOM 656 C CA . TYR A 1 90 ? -13.472 4.445 -8.255 1.00 92.81 90 TYR A CA 1
ATOM 657 C C . TYR A 1 90 ? -13.868 5.871 -8.654 1.00 92.81 90 TYR A C 1
ATOM 659 O O . TYR A 1 90 ? -13.639 6.276 -9.796 1.00 92.81 90 TYR A O 1
ATOM 667 N N . ARG A 1 91 ? -14.496 6.630 -7.751 1.00 94.00 91 ARG A N 1
ATOM 668 C CA . ARG A 1 91 ? -14.971 7.987 -8.022 1.00 94.00 91 ARG A CA 1
ATOM 669 C C . ARG A 1 91 ? -13.824 8.981 -7.958 1.00 94.00 91 ARG A C 1
ATOM 671 O O . ARG A 1 91 ? -13.672 9.777 -8.884 1.00 94.00 91 ARG A O 1
ATOM 678 N N . SER A 1 92 ? -13.043 8.943 -6.882 1.00 94.44 92 SER A N 1
ATOM 679 C CA . SER A 1 92 ? -11.864 9.802 -6.718 1.00 94.44 92 SER A CA 1
ATOM 680 C C . SER A 1 92 ? -10.619 9.237 -7.401 1.00 94.44 92 SER A C 1
ATOM 682 O O . SER A 1 92 ? -9.638 9.967 -7.569 1.00 94.44 92 SER A O 1
ATOM 684 N N . LYS A 1 93 ? -10.688 7.973 -7.841 1.00 95.62 93 LYS A N 1
ATOM 685 C CA . LYS A 1 93 ? -9.584 7.208 -8.417 1.00 95.62 93 LYS A CA 1
ATOM 686 C C . LYS A 1 93 ? -8.413 7.127 -7.448 1.00 95.62 93 LYS A C 1
ATOM 688 O O . LYS A 1 93 ? -7.292 7.500 -7.782 1.00 95.62 93 LYS A O 1
ATOM 693 N N . GLU A 1 94 ? -8.677 6.683 -6.231 1.00 97.19 94 GLU A N 1
ATOM 694 C CA . GLU A 1 94 ? -7.683 6.634 -5.162 1.00 97.19 94 GLU A CA 1
ATOM 695 C C . GLU A 1 94 ? -7.549 5.229 -4.602 1.00 97.19 94 GLU A C 1
ATOM 697 O O . GLU A 1 94 ? -8.546 4.556 -4.349 1.00 97.19 94 GLU A O 1
ATOM 702 N N . ILE A 1 95 ? -6.309 4.815 -4.361 1.00 98.25 95 ILE A N 1
ATOM 703 C CA . ILE A 1 95 ? -6.010 3.670 -3.504 1.00 98.25 95 ILE A CA 1
ATOM 704 C C . ILE A 1 95 ? -5.661 4.211 -2.129 1.00 98.25 95 ILE A C 1
ATOM 706 O O . ILE A 1 95 ? -4.893 5.170 -2.010 1.00 98.25 95 ILE A O 1
ATOM 710 N N . PHE A 1 96 ? -6.195 3.570 -1.101 1.00 98.56 96 PHE A N 1
ATOM 711 C CA . PHE A 1 96 ? -5.905 3.867 0.293 1.00 98.56 96 PHE A CA 1
ATOM 712 C C . PHE A 1 96 ? -5.789 2.581 1.107 1.00 98.56 96 PHE A C 1
ATOM 714 O O . PHE A 1 96 ? -6.254 1.517 0.685 1.00 98.56 96 PHE A O 1
ATOM 721 N N . PHE A 1 97 ? -5.207 2.692 2.296 1.00 98.75 97 PHE A N 1
ATOM 722 C CA . PHE A 1 97 ? -5.142 1.596 3.252 1.00 98.75 97 PHE A CA 1
ATOM 723 C C . PHE A 1 97 ? -5.705 2.009 4.605 1.00 98.75 97 PHE A C 1
ATOM 725 O O . PHE A 1 97 ? -5.857 3.196 4.915 1.00 98.75 97 PHE A O 1
ATOM 732 N N . THR A 1 98 ? -6.029 0.999 5.402 1.00 98.62 98 THR A N 1
ATOM 733 C CA . THR A 1 98 ? -6.404 1.169 6.799 1.00 98.62 98 THR A CA 1
ATOM 734 C C . THR A 1 98 ? -5.535 0.295 7.687 1.00 98.62 98 THR A C 1
ATOM 736 O O . THR A 1 98 ? -5.137 -0.798 7.280 1.00 98.62 98 THR A O 1
ATOM 739 N N . LEU A 1 99 ? -5.263 0.760 8.903 1.00 98.19 99 LEU A N 1
ATOM 740 C CA . LEU A 1 99 ? -4.593 -0.020 9.940 1.00 98.19 99 LEU A CA 1
ATOM 741 C C . LEU A 1 99 ? -5.438 0.042 11.208 1.00 98.19 99 LEU A C 1
ATOM 743 O O . LEU A 1 99 ? -5.766 1.122 11.688 1.00 98.19 99 LEU A O 1
ATOM 747 N N . ASN A 1 100 ? -5.854 -1.119 11.710 1.00 97.81 100 ASN A N 1
ATOM 748 C CA . ASN A 1 100 ? -6.709 -1.255 12.893 1.00 97.81 100 ASN A CA 1
ATOM 749 C C . ASN A 1 100 ? -8.007 -0.430 12.812 1.00 97.81 100 ASN A C 1
ATOM 751 O O . ASN A 1 100 ? -8.522 0.069 13.808 1.00 97.81 100 ASN A O 1
ATOM 755 N N . GLY A 1 101 ? -8.557 -0.321 11.598 1.00 96.62 101 GLY A N 1
ATOM 756 C CA . GLY A 1 101 ? -9.781 0.430 11.311 1.00 96.62 101 GLY A CA 1
ATOM 757 C C . GLY A 1 101 ? -9.569 1.923 11.043 1.00 96.62 101 GLY A C 1
ATOM 758 O O . GLY A 1 101 ? -10.509 2.580 10.596 1.00 96.62 101 GLY A O 1
ATOM 759 N N . GLU A 1 102 ? -8.361 2.453 11.238 1.00 98.06 102 GLU A N 1
ATOM 760 C CA . GLU A 1 102 ? -8.044 3.853 10.955 1.00 98.06 102 GLU A CA 1
ATOM 761 C C . GLU A 1 102 ? -7.654 4.055 9.491 1.00 98.06 102 GLU A C 1
ATOM 763 O O . GLU A 1 102 ? -6.868 3.294 8.931 1.00 98.06 102 GLU A O 1
ATOM 768 N N . TYR A 1 103 ? -8.207 5.090 8.861 1.00 97.94 103 TYR A N 1
ATOM 769 C CA . TYR A 1 103 ? -7.876 5.487 7.494 1.00 97.94 103 TYR A CA 1
ATOM 770 C C . TYR A 1 103 ? -6.549 6.249 7.452 1.00 97.94 103 TYR A C 1
ATOM 772 O O . TYR A 1 103 ? -6.422 7.298 8.078 1.00 97.94 103 TYR A O 1
ATOM 780 N N . LEU A 1 104 ? -5.588 5.754 6.667 1.00 98.12 104 LEU A N 1
ATOM 781 C CA . LEU A 1 104 ? -4.221 6.290 6.619 1.00 98.12 104 LEU A CA 1
ATOM 782 C C . LEU A 1 104 ? -4.015 7.397 5.567 1.00 98.12 104 LEU A C 1
ATOM 784 O O . LEU A 1 104 ? -2.902 7.871 5.366 1.00 98.12 104 LEU A O 1
ATOM 788 N N . GLY A 1 105 ? -5.072 7.824 4.871 1.00 97.75 105 GLY A N 1
ATOM 789 C CA . GLY A 1 105 ? -4.971 8.818 3.797 1.00 97.75 105 GLY A CA 1
ATOM 790 C C . GLY A 1 105 ? -4.872 8.203 2.401 1.00 97.75 105 GLY A C 1
ATOM 791 O O . GLY A 1 105 ? -4.988 6.997 2.212 1.00 97.75 105 GLY A O 1
ATOM 792 N N . VAL A 1 106 ? -4.654 9.033 1.383 1.00 97.94 106 VAL A N 1
ATOM 793 C CA . VAL A 1 106 ? -4.529 8.562 -0.005 1.00 97.94 106 VAL A CA 1
ATOM 794 C C . VAL A 1 106 ? -3.125 8.007 -0.234 1.00 97.94 106 VAL A C 1
ATOM 796 O O . VAL A 1 106 ? -2.137 8.723 -0.072 1.00 97.94 106 VAL A O 1
ATOM 799 N N . ALA A 1 107 ? -3.023 6.745 -0.647 1.00 97.94 107 ALA A N 1
ATOM 800 C CA . ALA A 1 107 ? -1.753 6.123 -1.011 1.00 97.94 107 ALA A CA 1
ATOM 801 C C . ALA A 1 107 ? -1.370 6.457 -2.459 1.00 97.94 107 ALA A C 1
ATOM 803 O O . ALA A 1 107 ? -0.266 6.948 -2.715 1.00 97.94 107 ALA A O 1
ATOM 804 N N . PHE A 1 108 ? -2.301 6.271 -3.397 1.00 97.38 108 PHE A N 1
ATOM 805 C CA . PHE A 1 108 ? -2.065 6.487 -4.827 1.00 97.38 108 PHE A CA 1
ATOM 806 C C . PHE A 1 108 ? -3.274 7.112 -5.518 1.00 97.38 108 PHE A C 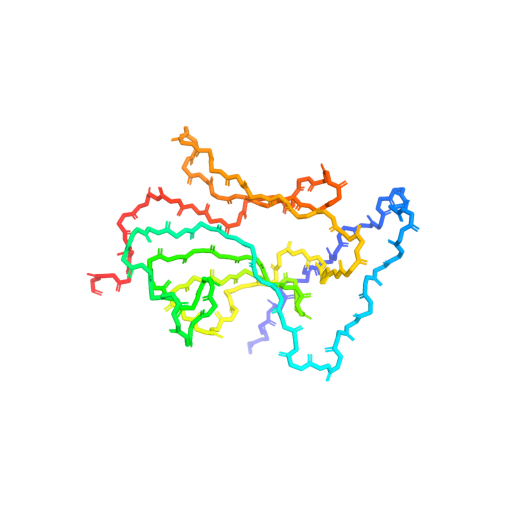1
ATOM 808 O O . PHE A 1 108 ? -4.414 6.840 -5.150 1.00 97.38 108 PHE A O 1
ATOM 815 N N . LYS A 1 109 ? -3.014 7.897 -6.567 1.00 95.06 109 LYS A N 1
ATOM 816 C CA . LYS A 1 109 ? -4.011 8.354 -7.542 1.00 95.06 109 LYS A CA 1
ATOM 817 C C . LYS A 1 109 ? -3.923 7.467 -8.784 1.00 95.06 109 LYS A C 1
ATOM 819 O O . LYS A 1 109 ? -2.865 7.367 -9.392 1.00 95.06 109 LYS A O 1
ATOM 824 N N . VAL A 1 110 ? -5.028 6.836 -9.165 1.00 84.94 110 VAL A N 1
ATOM 825 C CA . VAL A 1 110 ? -5.116 5.844 -10.245 1.00 84.94 110 VAL A CA 1
ATOM 826 C C . VAL A 1 110 ? -5.839 6.453 -11.442 1.00 84.94 110 VAL A C 1
ATOM 828 O O . VAL A 1 110 ? -7.006 6.176 -11.704 1.00 84.94 110 VAL A O 1
ATOM 831 N N . GLY A 1 111 ? -5.175 7.344 -12.172 1.00 69.44 111 GLY A N 1
ATOM 832 C CA . GLY A 1 111 ? -5.773 7.931 -13.372 1.00 69.44 111 GLY A CA 1
ATOM 833 C C . GLY A 1 111 ? -5.334 9.351 -13.675 1.00 69.44 111 GLY A C 1
ATOM 834 O O . GLY A 1 111 ? -6.150 10.266 -13.636 1.00 69.44 111 GLY A O 1
ATOM 835 N N . GLY A 1 112 ? -4.070 9.488 -14.043 1.00 52.56 112 GLY A N 1
ATOM 836 C CA . GLY A 1 112 ? -3.591 10.274 -15.178 1.00 52.56 112 GLY A CA 1
ATOM 837 C C . GLY A 1 112 ? -2.740 9.305 -16.005 1.00 52.56 112 GLY A C 1
ATOM 838 O O . GLY A 1 112 ? -2.327 8.281 -15.460 1.00 52.56 112 GLY A O 1
ATOM 839 N N . GLY A 1 113 ? -2.523 9.546 -17.299 1.00 44.34 113 GLY A N 1
ATOM 840 C CA . GLY A 1 113 ? -1.460 8.812 -17.996 1.00 44.34 113 GLY A CA 1
ATOM 841 C C . GLY A 1 113 ? -0.174 8.931 -17.178 1.00 44.34 113 GLY A C 1
ATOM 842 O O . GLY A 1 113 ? 0.056 9.984 -16.582 1.00 44.34 113 GLY A O 1
ATOM 843 N N . ASP A 1 114 ? 0.593 7.850 -17.076 1.00 48.00 114 ASP A N 1
ATOM 844 C CA . ASP A 1 114 ? 1.904 7.885 -16.442 1.00 48.00 114 ASP A CA 1
ATOM 845 C C . ASP A 1 114 ? 2.701 9.001 -17.138 1.00 48.00 114 ASP A C 1
ATOM 847 O O . ASP A 1 114 ? 3.030 8.899 -18.317 1.00 48.00 114 ASP A O 1
ATOM 851 N N . GLU A 1 115 ? 2.979 10.114 -16.455 1.00 49.50 115 GLU A N 1
ATOM 852 C CA . GLU A 1 115 ? 3.895 11.139 -16.985 1.00 49.50 115 GLU A CA 1
ATOM 853 C C . GLU A 1 115 ? 5.338 10.604 -17.074 1.00 49.50 115 GLU A C 1
ATOM 855 O O . GLU A 1 115 ? 6.238 11.322 -17.495 1.00 49.50 115 GLU A O 1
ATOM 860 N N . ARG A 1 116 ? 5.562 9.335 -16.706 1.00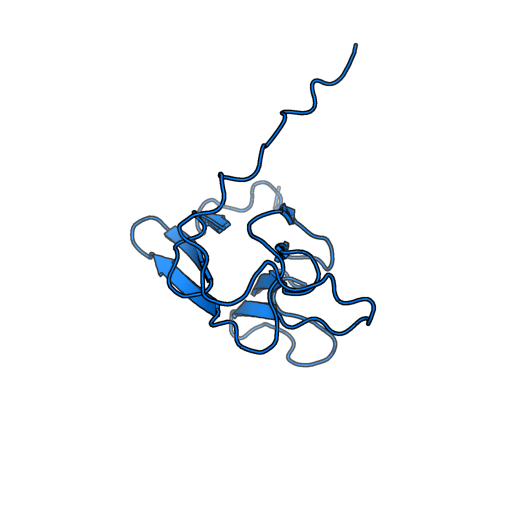 54.25 116 ARG A N 1
ATOM 861 C CA . ARG A 1 116 ? 6.819 8.600 -16.879 1.00 54.25 116 ARG A CA 1
ATOM 862 C C . ARG A 1 116 ? 6.817 7.650 -18.086 1.00 54.25 116 ARG A C 1
ATOM 864 O O . ARG A 1 116 ? 7.824 6.986 -18.302 1.00 54.25 116 ARG A O 1
ATOM 871 N N . ASP A 1 117 ? 5.743 7.636 -18.882 1.00 50.75 117 ASP A N 1
ATOM 872 C CA . ASP A 1 117 ? 5.656 6.939 -20.179 1.00 50.75 117 ASP A CA 1
ATOM 873 C C . ASP A 1 117 ? 5.883 7.883 -21.394 1.00 50.75 117 ASP A C 1
ATOM 875 O O . ASP A 1 117 ? 5.487 7.560 -22.518 1.00 50.75 117 ASP A O 1
ATOM 879 N N . GLN A 1 118 ? 6.520 9.051 -21.202 1.00 34.62 118 GLN A N 1
ATOM 880 C CA . GLN A 1 118 ? 7.036 9.912 -22.287 1.00 34.62 118 GLN A CA 1
ATOM 881 C C . GLN A 1 118 ? 8.559 10.034 -22.250 1.00 34.62 118 GLN A C 1
ATOM 883 O O . GLN A 1 118 ? 9.106 10.292 -21.156 1.00 34.62 118 GLN A O 1
#

InterPro domains:
  IPR001870 B30.2/SPRY domain [PS50188] (1-118)
  IPR003877 SPRY domain [PF00622] (27-109)
  IPR003877 SPRY domain [SM00449] (8-118)
  IPR013320 Concanavalin A-like lectin/glucanase domain superfamily [SSF49899] (27-109)
  IPR043136 B30.2/SPRY domain superfamily [G3DSA:2.60.120.920] (19-115)
  IPR044736 Ran-binding protein Gid1/RanBPM/SPLA, SPRY domain [cd12885] (26-110)
  IPR050618 Ubiquitination and Signaling Pathway Regulator [PTHR12864] (46-102)

pLDDT: mean 81.85, std 21.84, range [34.62, 98.75]

Sequence (118 aa):
EEEEEDGWEPPPPGPEAPHGPAPLNPSNNCVAVGLASGNFPLEGYMPGWDASSYAFHSDDGGIFHGTGIKVRYYGSPYGPGDVVGCGLDYRSKEIFFTLNGEYLGVAFKVGGGDERDQ

Organism: Nannochloropsis gaditana (strain CCMP526) (NCBI:txid1093141)

Solvent-accessible surface area (backbone atoms only — not comparable to full-atom values): 7416 Å² total; per-residue (Å²): 135,82,82,80,75,80,80,80,72,77,77,76,84,63,88,72,60,100,62,72,84,50,74,76,56,94,54,99,70,67,56,62,52,61,52,66,49,95,81,48,64,88,68,99,54,58,63,3,36,38,74,46,22,35,18,42,35,22,52,70,6,23,30,25,52,48,32,88,54,71,73,44,79,61,55,75,37,51,53,96,90,62,47,78,47,74,48,73,42,80,88,82,23,32,34,31,42,26,54,73,83,42,78,59,54,80,74,44,77,66,79,68,80,64,85,79,79,113

Secondary structure (DSSP, 8-state):
--------PPPPPPS--SS-SPPP--SS---EEEEE-TTS-SSS--TTSSTTEEEEETTTSEEEESSSS--EE-S----TT--EEEEEETTTTEEEEEETTEEEEEEEE--S--TT--

Mean predicted aligned error: 10.68 Å